Protein AF-A0A0F9JGT8-F1 (afdb_monomer)

InterPro domains:
  IPR011527 ABC transporter type 1, transmembrane domain [PF00664] (38-149)
  IPR011527 ABC transporter type 1, transmembrane domain [PS50929] (34-157)
  IPR036640 ABC transporter type 1, transmembrane domain superfamily [G3DSA:1.20.1560.10] (3-157)
  IPR036640 ABC transporter type 1, transmembrane domain superfamily [SSF90123] (21-154)

Radius of gyrat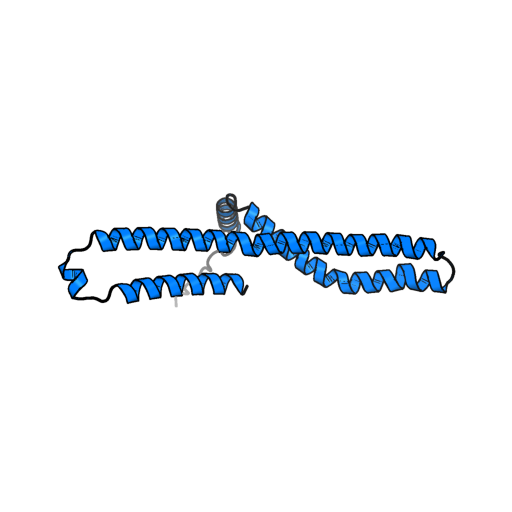ion: 28.7 Å; Cα contacts (8 Å, |Δi|>4): 46; chains: 1; bounding box: 82×40×81 Å

Nearest PDB structures (foldseek):
  7y48-assembly1_B  TM=6.530E-01  e=4.537E-01  Homo sapiens

Organism: NCBI:txid412755

Solvent-accessible surface area (backbone atoms only — not comparable to full-atom values): 9080 Å² total; per-residue (Å²): 143,81,87,79,81,80,76,77,79,87,84,76,80,72,55,65,67,54,51,50,53,52,51,63,70,43,58,90,45,45,70,59,52,47,36,50,51,51,34,52,52,40,51,54,49,56,66,51,41,57,66,51,49,54,48,46,49,45,62,74,41,44,50,38,44,76,71,65,76,49,55,74,69,55,50,54,52,53,50,49,53,54,52,48,51,51,51,51,51,51,51,53,39,51,53,24,48,50,49,65,56,48,56,57,51,52,51,50,53,49,51,52,49,51,52,51,51,54,51,52,57,52,57,72,71,51,59,73,72,57,66,75,76,47,78,64,66,62,58,56,54,46,55,52,49,53,54,51,50,55,50,53,58,62,75,74,111

pLDDT: mean 71.65, std 10.96, range [39.97, 88.62]

Structure (mmCIF, N/CA/C/O backbone):
data_AF-A0A0F9JGT8-F1
#
_entry.id   AF-A0A0F9JGT8-F1
#
loop_
_atom_site.group_PDB
_atom_site.id
_atom_site.type_symbol
_atom_site.label_atom_id
_atom_site.label_alt_id
_atom_site.label_comp_id
_atom_site.label_asym_id
_atom_site.label_entity_id
_atom_site.label_seq_id
_atom_site.pdbx_PDB_ins_code
_atom_site.Cartn_x
_atom_site.Cartn_y
_atom_site.Cartn_z
_atom_site.occupancy
_atom_site.B_iso_or_equiv
_atom_site.auth_seq_id
_atom_site.auth_comp_id
_atom_site.auth_asym_id
_atom_site.auth_atom_id
_atom_site.pdbx_PDB_model_num
ATOM 1 N N . MET A 1 1 ? -57.885 -33.674 -8.542 1.00 48.19 1 MET A N 1
ATOM 2 C CA . MET A 1 1 ? -56.758 -33.111 -9.320 1.00 48.19 1 MET A CA 1
ATOM 3 C C . MET A 1 1 ? -56.913 -31.595 -9.399 1.00 48.19 1 MET A C 1
ATOM 5 O O . MET A 1 1 ? -57.799 -31.122 -10.096 1.00 48.19 1 MET A O 1
ATOM 9 N N . ARG A 1 2 ? -56.113 -30.826 -8.652 1.00 39.97 2 ARG A N 1
ATOM 10 C CA . ARG A 1 2 ? -55.993 -29.364 -8.800 1.00 39.97 2 ARG A CA 1
ATOM 11 C C . ARG A 1 2 ? -54.505 -29.033 -8.746 1.00 39.97 2 ARG A C 1
ATOM 13 O O . ARG A 1 2 ? -53.877 -29.194 -7.708 1.00 39.97 2 ARG A O 1
ATOM 20 N N . ALA A 1 3 ? -53.950 -28.678 -9.900 1.00 46.97 3 ALA A N 1
ATOM 21 C CA . ALA A 1 3 ? -52.552 -28.315 -10.060 1.00 46.97 3 ALA A CA 1
ATOM 22 C C . ALA A 1 3 ? -52.282 -26.984 -9.343 1.00 46.97 3 ALA A C 1
ATOM 24 O O . ALA A 1 3 ? -52.849 -25.951 -9.703 1.00 46.97 3 ALA A O 1
ATOM 25 N N . ALA A 1 4 ? -51.424 -27.017 -8.325 1.00 48.12 4 ALA A N 1
ATOM 26 C CA . ALA A 1 4 ? -50.858 -25.820 -7.731 1.00 48.12 4 ALA A CA 1
ATOM 27 C C . ALA A 1 4 ? -49.872 -25.209 -8.738 1.00 48.12 4 ALA A C 1
ATOM 29 O O . ALA A 1 4 ? -48.800 -25.759 -8.988 1.00 48.12 4 ALA A O 1
ATOM 30 N N . LYS A 1 5 ? -50.249 -24.079 -9.343 1.00 51.00 5 LYS A N 1
ATOM 31 C CA . LYS A 1 5 ? -49.314 -23.206 -10.057 1.00 51.00 5 LYS A CA 1
ATOM 32 C C . LYS A 1 5 ? -48.334 -22.645 -9.030 1.00 51.00 5 LYS A C 1
ATOM 34 O O . LYS A 1 5 ? -48.656 -21.712 -8.303 1.00 51.00 5 LYS A O 1
ATOM 39 N N . HIS A 1 6 ? -47.156 -23.248 -8.958 1.00 47.47 6 HIS A N 1
ATOM 40 C CA . HIS A 1 6 ? -46.024 -22.709 -8.225 1.00 47.47 6 HIS A CA 1
ATOM 41 C C . HIS A 1 6 ? -45.442 -21.559 -9.059 1.00 47.47 6 HIS A C 1
ATOM 43 O O . HIS A 1 6 ? -44.681 -21.774 -9.999 1.00 47.47 6 HIS A O 1
ATOM 49 N N . THR A 1 7 ? -45.893 -20.336 -8.790 1.00 55.16 7 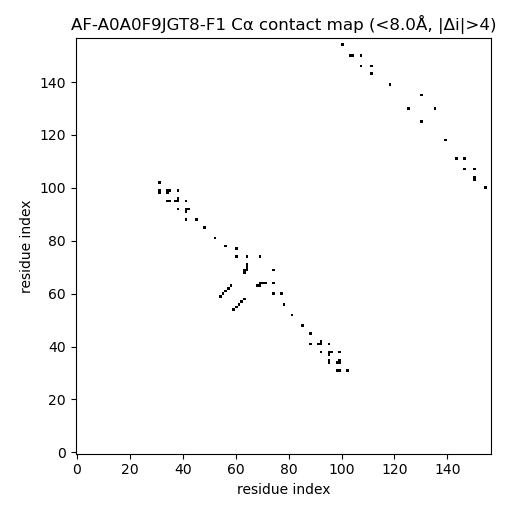THR A N 1
ATOM 50 C CA . THR A 1 7 ? -45.311 -19.116 -9.356 1.00 55.16 7 THR A CA 1
ATOM 51 C C . THR A 1 7 ? -43.948 -18.894 -8.709 1.00 55.16 7 THR A C 1
ATOM 53 O O . THR A 1 7 ? -43.861 -18.651 -7.505 1.00 55.16 7 THR A O 1
ATOM 56 N N . ALA A 1 8 ? -42.890 -19.049 -9.505 1.00 55.81 8 ALA A N 1
ATOM 57 C CA . ALA A 1 8 ? -41.516 -18.764 -9.111 1.00 55.81 8 ALA A CA 1
ATOM 58 C C . ALA A 1 8 ? -41.384 -17.301 -8.638 1.00 55.81 8 ALA A C 1
ATOM 60 O O . ALA A 1 8 ? -42.024 -16.429 -9.224 1.00 55.81 8 ALA A O 1
ATOM 61 N N . PRO A 1 9 ? -40.581 -17.012 -7.599 1.00 50.75 9 PRO A N 1
ATOM 62 C CA . PRO A 1 9 ? -40.388 -15.646 -7.138 1.00 50.75 9 PRO A CA 1
ATOM 63 C C . PRO A 1 9 ? -39.493 -14.887 -8.125 1.00 50.75 9 PRO A C 1
ATOM 65 O O . PRO A 1 9 ? -38.444 -15.389 -8.532 1.00 50.75 9 PRO A O 1
ATOM 68 N N . ASP A 1 10 ? -39.908 -13.675 -8.480 1.00 56.84 10 ASP A N 1
ATOM 69 C CA . ASP A 1 10 ? -39.208 -12.747 -9.369 1.00 56.84 10 ASP A CA 1
ATOM 70 C C . ASP A 1 10 ? -37.796 -12.426 -8.837 1.00 56.84 10 ASP A C 1
ATOM 72 O O . ASP A 1 10 ? -37.625 -11.754 -7.817 1.00 56.84 10 ASP A O 1
ATOM 76 N N . ARG A 1 11 ? -36.756 -12.930 -9.516 1.00 58.09 11 ARG A N 1
ATOM 77 C CA . ARG A 1 11 ? -35.344 -12.846 -9.081 1.00 58.09 11 ARG A CA 1
ATOM 78 C C . ARG A 1 11 ? -34.559 -11.647 -9.625 1.00 58.09 11 ARG A C 1
ATOM 80 O O . ARG A 1 11 ? -33.364 -11.558 -9.366 1.00 58.09 11 ARG A O 1
ATOM 87 N N . GLU A 1 12 ? -35.182 -10.720 -10.348 1.00 57.03 12 GLU A N 1
ATOM 88 C CA . GLU A 1 12 ? -34.420 -9.744 -11.149 1.00 57.03 12 GLU A CA 1
ATOM 89 C C . GLU A 1 12 ? -34.380 -8.308 -10.592 1.00 57.03 12 GLU A C 1
ATOM 91 O O . GLU A 1 12 ? -33.432 -7.572 -10.854 1.00 57.03 12 GLU A O 1
ATOM 96 N N . SER A 1 13 ? -35.332 -7.890 -9.751 1.00 50.34 13 SER A N 1
ATOM 97 C CA . SER A 1 13 ? -35.451 -6.475 -9.337 1.00 50.34 13 SER A CA 1
ATOM 98 C C . SER A 1 13 ? -34.859 -6.138 -7.958 1.00 50.34 13 SER A C 1
ATOM 100 O O . SER A 1 13 ? -34.806 -4.968 -7.570 1.00 50.34 13 SER A O 1
ATOM 102 N N . LEU A 1 14 ? -34.350 -7.133 -7.220 1.00 58.25 14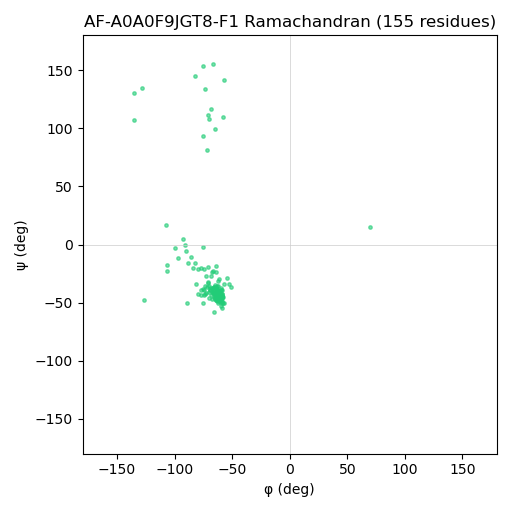 LEU A N 1
ATOM 103 C CA . LEU A 1 14 ? -33.824 -6.964 -5.856 1.00 58.25 14 LEU A CA 1
ATOM 104 C C . LEU A 1 14 ? -32.314 -6.655 -5.783 1.00 58.25 14 LEU A C 1
ATOM 106 O O . LEU A 1 14 ? -31.800 -6.454 -4.689 1.00 58.25 14 LEU A O 1
ATOM 110 N N . SER A 1 15 ? -31.586 -6.564 -6.899 1.00 64.12 15 SER A N 1
ATOM 111 C CA . SER A 1 15 ? -30.114 -6.450 -6.874 1.00 64.12 15 SER A CA 1
ATOM 112 C C . SER A 1 15 ? -29.595 -5.001 -6.796 1.00 64.12 15 SER A C 1
ATOM 114 O O . SER A 1 15 ? -28.819 -4.644 -5.908 1.00 64.12 15 SER A O 1
ATOM 116 N N . LEU A 1 16 ? -30.079 -4.107 -7.666 1.00 65.62 16 LEU A N 1
ATOM 117 C CA . LEU A 1 16 ? -29.446 -2.795 -7.879 1.00 65.62 16 LEU A CA 1
ATOM 118 C C . LEU A 1 16 ? -29.700 -1.777 -6.755 1.00 65.62 16 LEU A C 1
ATOM 120 O O . LEU A 1 16 ? -28.788 -1.048 -6.368 1.00 65.62 16 LEU A O 1
ATOM 124 N N . LYS A 1 17 ? -30.909 -1.738 -6.175 1.00 65.38 17 LYS A N 1
ATOM 125 C CA . LYS A 1 17 ? -31.223 -0.810 -5.066 1.00 65.38 17 LYS A CA 1
ATOM 126 C C . LYS A 1 17 ? -30.520 -1.187 -3.758 1.00 65.38 17 LYS A C 1
ATOM 128 O O . LYS A 1 17 ? -30.160 -0.297 -2.989 1.00 65.38 17 LYS A O 1
ATOM 133 N N . HIS A 1 18 ? -30.298 -2.479 -3.514 1.00 62.72 18 HIS A N 1
ATOM 134 C CA . HIS A 1 18 ? -29.554 -2.946 -2.343 1.00 62.72 18 HIS A CA 1
ATOM 135 C C . HIS A 1 18 ? -28.049 -2.708 -2.503 1.00 62.72 18 HIS A C 1
ATOM 137 O O . HIS A 1 18 ? -27.426 -2.222 -1.562 1.00 62.72 18 HIS A O 1
ATOM 143 N N . LEU A 1 19 ? -27.493 -2.913 -3.705 1.00 67.06 19 LEU A N 1
ATOM 144 C CA . LEU A 1 19 ? -26.113 -2.534 -4.038 1.00 67.06 19 LEU A CA 1
ATOM 145 C C . LEU A 1 19 ? -25.867 -1.028 -3.872 1.00 67.06 19 LEU A C 1
ATOM 147 O O . LEU A 1 19 ? -24.862 -0.626 -3.291 1.00 67.06 19 LEU A O 1
ATOM 151 N N . TRP A 1 20 ? -26.809 -0.188 -4.309 1.00 69.31 20 TRP A N 1
ATOM 152 C CA . TRP A 1 20 ? -26.673 1.268 -4.216 1.00 69.31 20 TRP A CA 1
ATOM 153 C C . TRP A 1 20 ? -26.737 1.780 -2.768 1.00 69.31 20 TRP A C 1
ATOM 155 O O . TRP A 1 20 ? -25.943 2.632 -2.372 1.00 69.31 20 TRP A O 1
ATOM 165 N N . ARG A 1 21 ? -27.615 1.202 -1.932 1.00 62.38 21 ARG A N 1
ATOM 166 C CA . ARG A 1 21 ? -27.652 1.480 -0.481 1.00 62.38 21 ARG A CA 1
ATOM 167 C C . ARG A 1 21 ? -26.390 0.998 0.236 1.00 62.38 21 ARG A C 1
ATOM 169 O O . ARG A 1 21 ? -25.927 1.677 1.146 1.00 62.38 21 ARG A O 1
ATOM 176 N N . PHE A 1 22 ? -25.822 -0.131 -0.183 1.00 60.78 22 PHE A N 1
ATOM 177 C CA . PHE A 1 22 ? -24.577 -0.664 0.372 1.00 60.78 22 PHE A CA 1
ATOM 178 C C . PHE A 1 22 ? -23.361 0.199 -0.008 1.00 60.78 22 PHE A C 1
ATOM 180 O O . PHE A 1 22 ? -22.534 0.522 0.847 1.00 60.78 22 PHE A O 1
ATOM 187 N N . MET A 1 23 ? -23.293 0.673 -1.258 1.00 59.12 23 MET A N 1
ATOM 188 C CA . MET A 1 23 ? -22.302 1.665 -1.693 1.00 59.12 23 MET A CA 1
ATOM 189 C C . MET A 1 23 ? -22.448 2.981 -0.923 1.00 59.12 23 MET A C 1
ATOM 191 O O . MET A 1 23 ? -21.450 3.498 -0.428 1.00 59.12 23 MET A O 1
ATOM 195 N N . ALA A 1 24 ? -23.673 3.484 -0.742 1.00 62.38 24 ALA A N 1
ATOM 196 C CA . ALA A 1 24 ? -23.940 4.709 0.015 1.00 62.38 24 ALA A CA 1
ATOM 197 C C . ALA A 1 24 ? -23.528 4.619 1.495 1.00 62.38 24 ALA A C 1
ATOM 199 O O . ALA A 1 24 ? -23.086 5.609 2.073 1.00 62.38 24 ALA A O 1
ATOM 200 N N . PHE A 1 25 ? -23.604 3.429 2.096 1.00 55.47 25 PHE A N 1
ATOM 201 C CA . PHE A 1 25 ? -23.142 3.181 3.467 1.00 55.47 25 PHE A CA 1
ATOM 202 C C . PHE A 1 25 ? -21.612 3.050 3.573 1.00 55.47 25 PHE A C 1
ATOM 204 O O . PHE A 1 25 ? -21.035 3.239 4.640 1.00 55.47 25 PHE A O 1
ATOM 211 N N . SER A 1 26 ? -20.949 2.761 2.451 1.00 53.31 26 SER A N 1
ATOM 212 C CA . SER A 1 26 ? -19.494 2.608 2.345 1.00 53.31 26 SER A CA 1
ATOM 213 C C . SER A 1 26 ? -18.770 3.933 2.056 1.00 53.31 26 SER A C 1
ATOM 215 O O . SER A 1 26 ? -17.559 4.032 2.265 1.00 53.31 26 SER A O 1
ATOM 217 N N . LEU A 1 27 ? -19.505 4.970 1.622 1.00 54.66 27 LEU A N 1
ATOM 218 C CA . LEU A 1 27 ? -18.991 6.319 1.335 1.00 54.66 27 LEU A CA 1
ATOM 219 C C . LEU A 1 27 ? -18.150 6.952 2.468 1.00 54.66 27 LEU A C 1
ATOM 221 O O . LEU A 1 27 ? -17.155 7.601 2.146 1.00 54.66 27 LEU A O 1
ATOM 225 N N . PRO A 1 28 ? -18.445 6.764 3.772 1.00 60.94 28 PRO A N 1
ATOM 226 C CA . PRO A 1 28 ? -17.610 7.307 4.849 1.00 60.94 28 PRO A CA 1
ATOM 227 C C . PRO A 1 28 ? -16.209 6.672 4.924 1.00 60.94 28 PRO A C 1
ATOM 229 O O . PRO A 1 28 ? -15.275 7.295 5.426 1.00 60.94 28 PRO A O 1
ATOM 232 N N . TYR A 1 29 ? -16.038 5.458 4.387 1.00 56.81 29 TYR A N 1
ATOM 233 C CA . TYR A 1 29 ? -14.793 4.680 4.420 1.00 56.81 29 TYR A CA 1
ATOM 234 C C . TYR A 1 29 ? -14.089 4.616 3.058 1.00 56.81 29 TYR A C 1
ATOM 236 O O . TYR A 1 29 ? -13.189 3.795 2.864 1.00 56.81 29 TYR A O 1
ATOM 244 N N . TRP A 1 30 ? -14.445 5.504 2.120 1.00 62.22 30 TRP A N 1
ATOM 245 C CA . TRP A 1 30 ? -13.913 5.515 0.752 1.00 62.22 30 TRP A CA 1
ATOM 246 C C . TRP A 1 30 ? -12.381 5.558 0.690 1.00 62.22 30 TRP A C 1
ATOM 248 O O . TRP A 1 30 ? -11.804 5.009 -0.234 1.00 62.22 30 TRP A O 1
ATOM 258 N N . ARG A 1 31 ? -11.704 6.145 1.688 1.00 59.88 31 ARG A N 1
ATOM 259 C CA . ARG A 1 31 ? -10.232 6.162 1.788 1.00 59.88 31 ARG A CA 1
ATOM 260 C C . ARG A 1 31 ? -9.637 4.787 2.088 1.00 59.88 31 ARG A C 1
ATOM 262 O O . ARG A 1 31 ? -8.587 4.447 1.555 1.00 59.88 31 ARG A O 1
ATOM 269 N N . SER A 1 32 ? -10.307 3.999 2.926 1.00 59.84 32 SER A N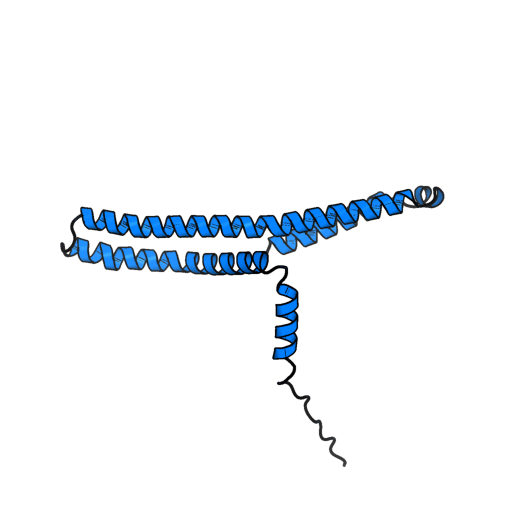 1
ATOM 270 C CA . SER A 1 32 ? -9.880 2.639 3.265 1.00 59.84 32 SER A CA 1
ATOM 271 C C . SER A 1 32 ? -10.225 1.665 2.133 1.00 59.84 32 SER A C 1
ATOM 273 O O . SER A 1 32 ? -9.387 0.854 1.752 1.00 59.84 32 SER A O 1
ATOM 275 N N . LEU A 1 33 ? -11.393 1.837 1.502 1.00 65.81 33 LEU A N 1
ATOM 276 C CA . LEU A 1 33 ? -11.778 1.131 0.274 1.00 65.81 33 LEU A CA 1
ATOM 277 C C . LEU A 1 33 ? -10.866 1.468 -0.911 1.00 65.81 33 LEU A C 1
ATOM 279 O O . LEU A 1 33 ? -10.454 0.565 -1.630 1.00 65.81 33 LEU A O 1
ATOM 283 N N . ALA A 1 34 ? -10.500 2.739 -1.090 1.00 68.75 34 ALA A N 1
ATOM 284 C CA . ALA A 1 34 ? -9.542 3.162 -2.106 1.00 68.75 34 ALA A CA 1
ATOM 285 C C . ALA A 1 34 ? -8.149 2.598 -1.812 1.00 68.75 34 ALA A C 1
ATOM 287 O O . ALA A 1 34 ? -7.510 2.091 -2.723 1.00 68.75 34 ALA A O 1
ATOM 288 N N . GLY A 1 35 ? -7.699 2.603 -0.552 1.00 70.69 35 GLY A N 1
ATOM 289 C CA . GLY A 1 35 ? -6.449 1.946 -0.155 1.00 70.69 35 GLY A CA 1
ATOM 290 C C . GLY A 1 35 ? -6.454 0.445 -0.465 1.00 70.69 35 GLY A C 1
ATOM 291 O O . GLY A 1 35 ? -5.501 -0.066 -1.051 1.00 70.69 35 GLY A O 1
ATOM 292 N N . GLY A 1 36 ? -7.560 -0.240 -0.157 1.00 67.88 36 GLY A N 1
ATOM 293 C CA . GLY A 1 36 ? -7.790 -1.642 -0.507 1.00 67.88 36 GLY A CA 1
ATOM 294 C C . GLY A 1 36 ? -7.745 -1.885 -2.017 1.00 67.88 36 GLY A C 1
ATOM 295 O O . GLY A 1 36 ? -6.956 -2.707 -2.479 1.00 67.88 36 GLY A O 1
ATOM 296 N N . ALA A 1 37 ? -8.515 -1.124 -2.795 1.00 73.69 37 ALA A N 1
ATOM 297 C CA . ALA A 1 37 ? -8.549 -1.225 -4.253 1.00 73.69 37 ALA A CA 1
ATOM 298 C C . ALA A 1 37 ? -7.175 -0.944 -4.885 1.00 73.69 37 ALA A C 1
ATOM 300 O O . ALA A 1 37 ? -6.717 -1.722 -5.719 1.00 73.69 37 ALA A O 1
ATOM 301 N N . VAL A 1 38 ? -6.480 0.110 -4.445 1.00 74.69 38 VAL A N 1
ATOM 302 C CA . VAL A 1 38 ? -5.131 0.458 -4.917 1.00 74.69 38 VAL A CA 1
ATOM 303 C C . VAL A 1 38 ? -4.137 -0.650 -4.578 1.00 74.69 38 VAL A C 1
ATOM 305 O O . VAL A 1 38 ? -3.361 -1.040 -5.444 1.00 74.69 38 VAL A O 1
ATOM 308 N N . SER A 1 39 ? -4.185 -1.215 -3.366 1.00 71.75 39 SER A N 1
ATOM 309 C CA . SER A 1 39 ? -3.324 -2.352 -3.009 1.00 71.75 39 SER A CA 1
ATOM 310 C C . SER A 1 39 ? -3.616 -3.599 -3.851 1.00 71.75 39 SER A C 1
ATOM 312 O O . SER A 1 39 ? -2.685 -4.283 -4.273 1.00 71.75 39 SER A O 1
ATOM 314 N N . GLY A 1 40 ? -4.889 -3.873 -4.157 1.00 76.12 40 GLY A N 1
ATOM 315 C CA . GLY A 1 40 ? -5.294 -4.990 -5.010 1.00 76.12 40 GLY A CA 1
ATOM 316 C C . GLY A 1 40 ? -4.797 -4.829 -6.446 1.00 76.12 40 GLY A C 1
ATOM 317 O O . GLY A 1 40 ? -4.192 -5.747 -6.999 1.00 76.12 40 GLY A O 1
ATOM 318 N N . VAL A 1 41 ? -4.972 -3.638 -7.020 1.00 82.50 41 VAL A N 1
ATOM 319 C CA . VAL A 1 41 ? -4.452 -3.298 -8.352 1.00 82.50 41 VAL A CA 1
ATOM 320 C C . VAL A 1 41 ? -2.926 -3.371 -8.374 1.00 82.50 41 VAL A C 1
ATOM 322 O O . VAL A 1 41 ? -2.368 -3.989 -9.276 1.00 82.50 41 VAL A O 1
ATOM 325 N N . ALA A 1 42 ? -2.248 -2.820 -7.363 1.00 81.75 42 ALA A N 1
ATOM 326 C CA . ALA A 1 42 ? -0.794 -2.893 -7.247 1.00 81.75 42 ALA A CA 1
ATOM 327 C C . ALA A 1 42 ? -0.302 -4.345 -7.182 1.00 81.75 42 ALA A C 1
ATOM 329 O O . ALA A 1 42 ? 0.687 -4.676 -7.826 1.00 81.75 42 ALA A O 1
ATOM 330 N N . ARG A 1 43 ? -1.011 -5.233 -6.472 1.00 79.88 43 ARG A N 1
ATOM 331 C CA . ARG A 1 43 ? -0.666 -6.660 -6.375 1.00 79.88 43 ARG A CA 1
ATOM 332 C C . ARG A 1 43 ? -0.769 -7.376 -7.722 1.00 79.88 43 ARG A C 1
ATOM 334 O O . ARG A 1 43 ? 0.129 -8.138 -8.075 1.00 79.88 43 ARG A O 1
ATOM 341 N N . ILE A 1 44 ? -1.835 -7.116 -8.479 1.00 85.25 44 ILE A N 1
ATOM 342 C CA . ILE A 1 44 ? -2.011 -7.670 -9.832 1.00 85.25 44 ILE A CA 1
ATOM 343 C C . ILE A 1 44 ? -0.934 -7.115 -10.769 1.00 85.25 44 ILE A C 1
ATOM 345 O O . ILE A 1 44 ? -0.297 -7.880 -11.492 1.00 85.25 44 ILE A O 1
ATOM 349 N N . ALA A 1 45 ? -0.688 -5.804 -10.712 1.00 84.06 45 ALA A N 1
ATOM 350 C CA . ALA A 1 45 ? 0.354 -5.150 -11.492 1.00 84.06 45 ALA A CA 1
ATOM 351 C C . ALA A 1 45 ? 1.738 -5.740 -11.189 1.00 84.06 45 ALA A C 1
ATOM 353 O O . ALA A 1 45 ? 2.477 -6.029 -12.121 1.00 84.06 45 ALA A O 1
ATOM 354 N N . MET A 1 46 ? 2.059 -6.008 -9.918 1.00 81.88 46 MET A N 1
ATOM 355 C CA . MET A 1 46 ? 3.303 -6.672 -9.508 1.00 81.88 46 MET A CA 1
ATOM 356 C C . MET A 1 46 ? 3.443 -8.067 -10.134 1.00 81.88 46 MET A C 1
ATOM 358 O O . MET A 1 46 ? 4.511 -8.421 -10.627 1.00 81.88 46 MET A O 1
ATOM 362 N N . GLY A 1 47 ? 2.360 -8.853 -10.134 1.00 82.88 47 GLY A N 1
ATOM 363 C CA . GLY A 1 47 ? 2.348 -10.197 -10.715 1.00 82.88 47 GLY A CA 1
ATOM 364 C C . GLY A 1 47 ? 2.545 -10.196 -12.233 1.00 82.88 47 GLY A C 1
ATOM 365 O O . GLY A 1 47 ? 3.245 -11.057 -12.762 1.00 82.88 47 GLY A O 1
ATOM 366 N N . LEU A 1 48 ? 1.980 -9.205 -12.929 1.00 85.94 48 LEU A N 1
ATOM 367 C CA . LEU A 1 48 ? 2.169 -9.015 -14.372 1.00 85.94 48 LEU A CA 1
ATOM 368 C C . LEU A 1 48 ? 3.493 -8.331 -14.727 1.00 85.94 48 LEU A C 1
ATOM 370 O O . LEU A 1 48 ? 3.965 -8.474 -15.855 1.00 85.94 48 LEU A O 1
ATOM 374 N N . PHE A 1 49 ? 4.100 -7.611 -13.784 1.00 84.44 49 PHE A N 1
ATOM 375 C CA . PHE A 1 49 ? 5.326 -6.868 -14.035 1.00 84.44 49 PHE A CA 1
ATOM 376 C C . PHE A 1 49 ? 6.467 -7.800 -14.437 1.00 84.44 49 PHE A C 1
ATOM 378 O O . PHE A 1 49 ? 7.158 -7.518 -15.405 1.00 84.44 49 PHE A O 1
ATOM 385 N N . MET A 1 50 ? 6.643 -8.929 -13.743 1.00 81.44 50 MET A N 1
ATOM 386 C CA . MET A 1 50 ? 7.736 -9.870 -14.019 1.00 81.44 50 MET A CA 1
ATOM 387 C C . MET A 1 50 ? 7.720 -10.422 -15.461 1.00 81.44 50 MET A C 1
ATOM 389 O O . MET A 1 50 ? 8.723 -10.266 -16.160 1.00 81.44 50 MET A O 1
ATOM 393 N N . PRO A 1 51 ? 6.620 -11.019 -15.969 1.00 88.44 51 PRO A N 1
ATOM 394 C CA . PRO A 1 51 ? 6.577 -11.493 -17.353 1.00 88.44 51 PRO A CA 1
ATOM 395 C C . PRO A 1 51 ? 6.667 -10.353 -18.379 1.00 88.44 51 PRO A C 1
ATOM 397 O O . PRO A 1 51 ? 7.299 -10.525 -19.421 1.00 88.44 51 PRO A O 1
ATOM 400 N N . TRP A 1 52 ? 6.091 -9.180 -18.090 1.00 88.62 52 TRP A N 1
ATOM 401 C CA . TRP A 1 52 ? 6.214 -8.013 -18.969 1.00 88.62 52 TRP A CA 1
ATOM 402 C C . TRP A 1 52 ? 7.655 -7.483 -19.032 1.00 88.62 52 TRP A C 1
ATOM 404 O O . TRP A 1 52 ? 8.147 -7.186 -20.118 1.00 88.62 52 TRP A O 1
ATOM 414 N N . TYR A 1 53 ? 8.352 -7.432 -17.896 1.00 83.81 53 TYR A N 1
ATOM 415 C CA . TYR A 1 53 ? 9.742 -6.992 -17.785 1.00 83.81 53 TYR A CA 1
ATOM 416 C C . TYR A 1 53 ? 10.671 -7.885 -18.604 1.00 83.81 53 TYR A C 1
ATOM 418 O O . TYR A 1 53 ? 11.460 -7.389 -19.404 1.00 83.81 53 TYR A O 1
ATOM 426 N N . VAL A 1 54 ? 10.534 -9.206 -18.459 1.00 84.81 54 VAL A N 1
ATOM 427 C CA . VAL A 1 54 ? 11.327 -10.173 -19.230 1.00 84.81 54 VAL A CA 1
ATOM 428 C C . VAL A 1 54 ? 11.068 -10.014 -20.728 1.00 84.81 54 VAL A C 1
ATOM 430 O O . VAL A 1 54 ? 12.023 -9.966 -21.503 1.00 84.81 54 VAL A O 1
ATOM 433 N N . LYS A 1 55 ? 9.800 -9.865 -21.140 1.00 87.75 55 LYS A N 1
ATOM 434 C CA . LYS A 1 55 ? 9.452 -9.603 -22.542 1.00 87.75 55 LYS A CA 1
ATOM 435 C C . LYS A 1 55 ? 10.131 -8.332 -23.055 1.00 87.75 55 LYS A C 1
ATOM 437 O O . LYS A 1 55 ? 10.777 -8.383 -24.093 1.00 87.75 55 LYS A O 1
ATOM 442 N N . TYR A 1 56 ? 10.013 -7.222 -22.329 1.00 86.19 56 TYR A N 1
ATOM 443 C CA . TYR A 1 56 ? 10.580 -5.935 -22.734 1.00 86.19 56 TYR A CA 1
ATOM 444 C C . TYR A 1 56 ? 12.109 -5.996 -22.853 1.00 86.19 56 TYR A C 1
ATOM 446 O O . TYR A 1 56 ? 12.681 -5.560 -23.847 1.00 86.19 56 TYR A O 1
ATOM 454 N N . VAL A 1 57 ? 12.790 -6.596 -21.871 1.00 83.06 57 VAL A N 1
ATOM 455 C CA . VAL A 1 57 ? 14.254 -6.734 -21.902 1.00 83.06 57 VAL A CA 1
ATOM 456 C C . VAL A 1 57 ? 14.711 -7.601 -23.076 1.00 83.06 57 VAL A C 1
ATOM 458 O O . VAL A 1 57 ? 15.718 -7.284 -23.702 1.00 83.06 57 VAL A O 1
ATOM 461 N N . ILE A 1 58 ? 13.992 -8.671 -23.415 1.00 83.31 58 ILE A N 1
ATOM 462 C CA . ILE A 1 58 ? 14.370 -9.541 -24.537 1.00 83.31 58 ILE A CA 1
ATOM 463 C C . ILE A 1 58 ? 14.048 -8.882 -25.884 1.00 83.31 58 ILE A C 1
ATOM 465 O O . ILE A 1 58 ? 14.914 -8.833 -26.758 1.00 83.31 58 ILE A O 1
ATOM 469 N N . ASP A 1 59 ? 12.825 -8.381 -26.057 1.00 85.12 59 ASP A N 1
ATOM 470 C CA . ASP A 1 59 ? 12.324 -7.916 -27.353 1.00 85.12 59 ASP A CA 1
ATOM 471 C C . ASP A 1 59 ? 12.819 -6.513 -27.716 1.00 85.12 59 ASP A C 1
ATOM 473 O O . ASP A 1 59 ? 13.229 -6.297 -28.854 1.00 85.12 59 ASP A O 1
ATOM 477 N N . ASP A 1 60 ? 12.820 -5.580 -26.762 1.00 79.88 60 ASP A N 1
ATOM 478 C CA . ASP A 1 60 ? 13.103 -4.163 -27.025 1.00 79.88 60 ASP A CA 1
ATOM 479 C C . ASP A 1 60 ? 14.559 -3.772 -26.740 1.00 79.88 60 ASP A C 1
ATOM 481 O O . ASP A 1 60 ? 14.992 -2.676 -27.110 1.00 79.88 60 ASP A O 1
ATOM 485 N N . ILE A 1 61 ? 15.321 -4.648 -26.075 1.00 79.38 61 ILE A N 1
ATOM 486 C CA . ILE A 1 61 ? 16.714 -4.387 -25.694 1.00 79.38 61 ILE A CA 1
ATOM 487 C C . ILE A 1 61 ? 17.644 -5.497 -26.181 1.00 79.38 61 ILE A C 1
ATOM 489 O O . ILE A 1 61 ? 18.659 -5.203 -26.800 1.00 79.38 61 ILE A O 1
ATOM 493 N N . GLY A 1 62 ? 17.298 -6.765 -25.954 1.00 78.50 62 GLY A N 1
ATOM 494 C CA . GLY A 1 62 ? 18.116 -7.912 -26.347 1.00 78.50 62 GLY A CA 1
ATOM 495 C C . GLY A 1 62 ? 18.245 -8.060 -27.862 1.00 78.50 62 GLY A C 1
ATOM 496 O O . GLY A 1 62 ? 19.357 -8.022 -28.385 1.00 78.50 62 GLY A O 1
ATOM 497 N N . LYS A 1 63 ? 17.119 -8.187 -28.577 1.00 80.94 63 LYS A N 1
ATOM 498 C CA . LYS A 1 63 ? 17.116 -8.341 -30.046 1.00 80.94 63 LYS A CA 1
ATOM 499 C C . LYS A 1 63 ? 17.795 -7.170 -30.770 1.00 80.94 63 LYS A C 1
ATOM 501 O O . LYS A 1 63 ? 18.712 -7.428 -31.545 1.00 80.94 63 LYS A O 1
ATOM 506 N N . PRO A 1 64 ? 17.461 -5.895 -30.490 1.00 79.50 64 PRO A N 1
ATOM 507 C CA . PRO A 1 64 ? 18.018 -4.795 -31.267 1.00 79.50 64 PRO A CA 1
ATOM 508 C C . PRO A 1 64 ? 19.493 -4.519 -30.916 1.00 79.50 64 PRO A C 1
ATOM 510 O O . PRO A 1 64 ? 20.214 -3.946 -31.731 1.00 79.50 64 PRO A O 1
ATOM 513 N N . PHE A 1 65 ? 19.969 -4.948 -29.736 1.00 76.81 65 PHE A N 1
ATOM 514 C CA . PHE A 1 65 ? 21.387 -4.887 -29.359 1.00 76.81 65 PHE A CA 1
ATOM 515 C C . PHE A 1 65 ? 22.222 -5.936 -30.101 1.00 76.81 65 PHE A C 1
ATOM 517 O O . PHE A 1 65 ? 23.302 -5.614 -30.591 1.00 76.81 65 PHE A O 1
ATOM 524 N N . VAL A 1 66 ? 21.712 -7.166 -30.234 1.00 78.12 66 VAL A N 1
ATOM 525 C CA . VAL A 1 66 ? 22.372 -8.226 -31.019 1.00 78.12 66 VAL A CA 1
ATOM 526 C C . VAL A 1 66 ? 22.390 -7.878 -32.511 1.00 78.12 66 VAL A C 1
ATOM 528 O O . VAL A 1 66 ? 23.403 -8.101 -33.170 1.00 78.12 66 VAL A O 1
ATOM 531 N N . ASP A 1 67 ? 21.323 -7.254 -33.016 1.00 81.75 67 ASP A N 1
ATOM 532 C CA . ASP A 1 67 ? 21.234 -6.776 -34.404 1.00 81.75 67 ASP A CA 1
ATOM 533 C C . ASP A 1 67 ? 22.048 -5.489 -34.664 1.00 81.75 67 ASP A C 1
ATOM 535 O O . ASP A 1 67 ? 22.075 -4.986 -35.788 1.00 81.75 67 ASP A O 1
ATOM 539 N N . GLY A 1 68 ? 22.702 -4.925 -33.639 1.00 80.06 68 GLY A N 1
ATOM 540 C CA . GLY A 1 68 ? 23.539 -3.725 -33.753 1.00 80.06 68 GLY A CA 1
ATOM 541 C C . GLY A 1 68 ? 22.774 -2.425 -34.032 1.00 80.06 68 GLY A C 1
ATOM 542 O O . GLY A 1 68 ? 23.385 -1.427 -34.407 1.00 80.06 68 GLY A O 1
ATOM 543 N N . GLN A 1 69 ? 21.450 -2.415 -33.854 1.00 76.56 69 GLN A N 1
ATOM 544 C CA . GLN A 1 69 ? 20.594 -1.259 -34.150 1.00 76.56 69 GLN A CA 1
ATOM 545 C C . GLN A 1 69 ? 20.569 -0.210 -33.030 1.00 76.56 69 GLN A C 1
ATOM 547 O O . GLN A 1 69 ? 20.135 0.918 -33.257 1.00 76.56 69 GLN A O 1
ATOM 552 N N . ILE A 1 70 ? 21.021 -0.562 -31.824 1.00 78.62 70 ILE A N 1
ATOM 553 C CA . ILE A 1 70 ? 21.058 0.331 -30.660 1.00 78.62 70 ILE A CA 1
ATOM 554 C C . ILE A 1 70 ? 22.439 0.354 -30.017 1.00 78.62 70 ILE A C 1
ATOM 556 O O . ILE A 1 70 ? 23.062 -0.675 -29.762 1.00 78.62 70 ILE A O 1
ATOM 560 N N . THR A 1 71 ? 22.888 1.565 -29.700 1.00 81.19 71 THR A N 1
ATOM 561 C CA . THR A 1 71 ? 24.139 1.825 -28.987 1.00 81.19 71 THR A CA 1
ATOM 562 C C . THR A 1 71 ? 23.992 1.492 -27.502 1.00 81.19 71 THR A C 1
ATOM 564 O O . THR A 1 71 ? 22.914 1.621 -26.917 1.00 81.19 71 THR A O 1
ATOM 567 N N . THR A 1 72 ? 25.098 1.146 -26.844 1.00 77.75 72 THR A N 1
ATOM 568 C CA . THR A 1 72 ? 25.151 0.843 -25.404 1.00 77.75 72 THR A CA 1
ATOM 569 C C . THR A 1 72 ? 24.535 1.949 -24.534 1.00 77.75 72 THR A C 1
ATOM 571 O O . THR A 1 72 ? 23.910 1.656 -23.520 1.00 77.75 72 THR A O 1
ATOM 574 N N . SER A 1 73 ? 24.656 3.221 -24.930 1.00 79.19 73 SER A N 1
ATOM 575 C CA . SER A 1 73 ? 24.037 4.359 -24.231 1.00 79.19 73 SER A CA 1
ATOM 576 C C . SER A 1 73 ? 22.504 4.312 -24.236 1.00 79.19 73 SER A C 1
ATOM 578 O O . SER A 1 73 ? 21.869 4.646 -23.235 1.00 79.19 73 SER A O 1
ATOM 580 N N . GLU A 1 74 ? 21.902 3.866 -25.335 1.00 80.06 74 GLU A N 1
ATOM 581 C CA . GLU A 1 74 ? 20.451 3.764 -25.484 1.00 80.06 74 GLU A CA 1
ATOM 582 C C . GLU A 1 74 ? 19.886 2.596 -24.669 1.00 80.06 74 GLU A C 1
ATOM 584 O O . GLU A 1 74 ? 18.833 2.721 -24.041 1.00 80.06 74 GLU A O 1
ATOM 589 N N . VAL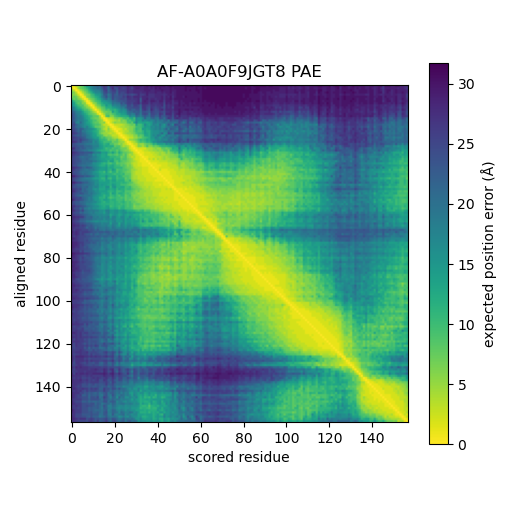 A 1 75 ? 20.644 1.498 -24.582 1.00 80.31 75 VAL A N 1
ATOM 590 C CA . VAL A 1 75 ? 20.349 0.371 -23.686 1.00 80.31 75 VAL A CA 1
ATOM 591 C C . VAL A 1 75 ? 20.261 0.845 -22.235 1.00 80.31 75 VAL A C 1
ATOM 593 O O . VAL A 1 75 ? 19.258 0.584 -21.572 1.00 80.31 75 VAL A O 1
ATOM 596 N N . TRP A 1 76 ? 21.262 1.593 -21.754 1.00 78.81 76 TRP A N 1
ATOM 597 C CA . TRP A 1 76 ? 21.275 2.124 -20.386 1.00 78.81 76 TRP A CA 1
ATOM 598 C C . TRP A 1 76 ? 20.113 3.081 -20.108 1.00 78.81 76 TRP A C 1
ATOM 600 O O . TRP A 1 76 ? 19.506 3.007 -19.038 1.00 78.81 76 TRP A O 1
ATOM 610 N N . SER A 1 77 ? 19.765 3.942 -21.068 1.00 84.25 77 SER A N 1
ATOM 611 C CA . SER A 1 77 ? 18.615 4.846 -20.942 1.00 84.25 77 SER A CA 1
ATOM 612 C C . SER A 1 77 ? 17.300 4.071 -20.798 1.00 84.25 77 SER A C 1
ATOM 614 O O . SER A 1 77 ? 16.549 4.294 -19.843 1.00 84.25 77 SER A O 1
ATOM 616 N N . ARG A 1 78 ? 17.048 3.096 -21.682 1.00 80.44 78 ARG A N 1
ATOM 617 C CA . ARG A 1 78 ? 15.828 2.270 -21.654 1.00 80.44 78 ARG A CA 1
ATOM 618 C C . ARG A 1 78 ? 15.752 1.400 -20.401 1.00 80.44 78 ARG A C 1
ATOM 620 O O . ARG A 1 78 ? 14.702 1.339 -19.764 1.00 80.44 78 ARG A O 1
ATOM 627 N N . TRP A 1 79 ? 16.870 0.802 -19.986 1.00 81.62 79 TRP A N 1
ATOM 628 C CA . TRP A 1 79 ? 16.966 0.080 -18.711 1.00 81.62 79 TRP A CA 1
ATOM 629 C C . TRP A 1 79 ? 16.654 0.980 -17.516 1.00 81.62 79 TRP A C 1
ATOM 631 O O . TRP A 1 79 ? 15.927 0.565 -16.612 1.00 81.62 79 TRP A O 1
ATOM 641 N N . GLY A 1 80 ? 17.166 2.213 -17.517 1.00 84.56 80 GLY A N 1
ATOM 642 C CA . GLY A 1 80 ? 16.912 3.198 -16.468 1.00 84.56 80 GLY A CA 1
ATOM 643 C C . GLY A 1 80 ? 15.430 3.539 -16.331 1.00 84.56 80 GLY A C 1
ATOM 644 O O . GLY A 1 80 ? 14.909 3.554 -15.216 1.00 84.56 80 GLY A O 1
ATOM 645 N N . VAL A 1 81 ? 14.724 3.725 -17.450 1.00 83.75 81 VAL A N 1
ATOM 646 C CA . VAL A 1 81 ? 13.277 4.004 -17.449 1.00 83.75 81 VAL A CA 1
ATOM 647 C C . VAL A 1 81 ? 12.483 2.829 -16.880 1.00 83.75 81 VAL A C 1
ATOM 649 O O . VAL A 1 81 ? 11.649 3.029 -15.997 1.00 83.75 81 VAL A O 1
ATOM 652 N N . VAL A 1 82 ? 12.757 1.602 -17.328 1.00 82.75 82 VAL A N 1
ATOM 653 C CA . VAL A 1 82 ? 12.033 0.407 -16.857 1.00 82.75 82 VAL A CA 1
ATOM 654 C C . VAL A 1 82 ? 12.312 0.128 -15.383 1.00 82.75 82 VAL A C 1
ATOM 656 O O . VAL A 1 82 ? 11.396 -0.183 -14.621 1.00 82.75 82 VAL A O 1
ATOM 659 N N . THR A 1 83 ? 13.568 0.271 -14.960 1.00 82.62 83 THR A N 1
ATOM 660 C CA . THR A 1 83 ? 13.966 0.084 -13.559 1.00 82.62 83 THR A CA 1
ATOM 661 C C . THR A 1 83 ? 13.370 1.178 -12.673 1.00 82.62 83 THR A C 1
ATOM 663 O O . THR A 1 83 ? 12.914 0.898 -11.566 1.00 82.62 83 THR A O 1
ATOM 666 N N . GLY A 1 84 ? 13.291 2.414 -13.172 1.00 86.00 84 GLY A N 1
ATOM 667 C CA . GLY A 1 84 ? 12.593 3.510 -12.502 1.00 86.00 84 GLY A CA 1
ATOM 668 C C . GLY A 1 84 ? 11.092 3.248 -12.357 1.00 86.00 84 GLY A C 1
ATOM 669 O O . GLY A 1 84 ? 10.528 3.479 -11.288 1.00 86.00 84 GLY A O 1
ATOM 670 N N . LEU A 1 85 ? 10.456 2.691 -13.391 1.00 83.81 85 LEU A N 1
ATOM 671 C CA . LEU A 1 85 ? 9.057 2.253 -13.365 1.00 83.81 85 LEU A CA 1
ATOM 672 C C . LEU A 1 85 ? 8.818 1.160 -12.316 1.00 83.81 85 LEU A C 1
ATOM 674 O O . LEU A 1 85 ? 7.866 1.259 -11.539 1.00 83.81 85 LEU A O 1
ATOM 678 N N . LEU A 1 86 ? 9.707 0.163 -12.241 1.00 82.75 86 LEU A N 1
ATOM 679 C CA . LEU A 1 86 ? 9.678 -0.861 -11.194 1.00 82.75 86 LEU A CA 1
ATOM 680 C C . LEU A 1 86 ? 9.812 -0.230 -9.801 1.00 82.75 86 LEU A C 1
ATOM 682 O O . LEU A 1 86 ? 9.034 -0.545 -8.902 1.00 82.75 86 LEU A O 1
ATOM 686 N N . GLY A 1 87 ? 10.771 0.684 -9.630 1.00 85.00 87 GLY A N 1
ATOM 687 C CA . GLY A 1 87 ? 10.986 1.401 -8.374 1.00 85.00 87 GLY A CA 1
ATOM 688 C C . GLY A 1 87 ? 9.746 2.181 -7.936 1.00 85.00 87 GLY A C 1
ATOM 689 O O . GLY A 1 87 ? 9.316 2.070 -6.788 1.00 85.00 87 GLY A O 1
ATOM 690 N N . GLY A 1 88 ? 9.109 2.900 -8.863 1.00 85.06 88 GLY A N 1
ATOM 691 C CA . GLY A 1 88 ? 7.848 3.599 -8.615 1.00 85.06 88 GLY A CA 1
ATOM 692 C C . GLY A 1 88 ? 6.722 2.649 -8.200 1.00 85.06 88 GLY A C 1
ATOM 693 O O . GLY A 1 88 ? 6.031 2.905 -7.211 1.00 85.06 88 GLY A O 1
ATOM 694 N N . LEU A 1 89 ? 6.577 1.515 -8.894 1.00 81.88 89 LEU A N 1
ATOM 695 C CA . LEU A 1 89 ? 5.581 0.497 -8.554 1.00 81.88 89 LEU A CA 1
ATOM 696 C C . LEU A 1 89 ? 5.826 -0.099 -7.157 1.00 81.88 89 LEU A C 1
ATOM 698 O O . LEU A 1 89 ? 4.875 -0.270 -6.393 1.00 81.88 89 LEU A O 1
ATOM 702 N N . MET A 1 90 ? 7.087 -0.343 -6.783 1.00 81.94 90 MET A N 1
ATOM 703 C CA . MET A 1 90 ? 7.447 -0.812 -5.439 1.00 81.94 90 MET A CA 1
ATOM 704 C C . MET A 1 90 ? 7.102 0.207 -4.352 1.00 81.94 90 MET A C 1
ATOM 706 O O . MET A 1 90 ? 6.592 -0.185 -3.302 1.00 81.94 90 MET A O 1
ATOM 710 N N . VAL A 1 91 ? 7.330 1.502 -4.591 1.00 85.88 91 VAL A N 1
ATOM 711 C CA . VAL A 1 91 ? 6.948 2.559 -3.641 1.00 85.88 91 VAL A CA 1
ATOM 712 C C . VAL A 1 91 ? 5.433 2.587 -3.456 1.00 85.88 91 VAL A C 1
ATOM 714 O O . VAL A 1 91 ? 4.957 2.560 -2.320 1.00 85.88 91 VAL A O 1
ATOM 717 N N . VAL A 1 92 ? 4.665 2.575 -4.550 1.00 81.44 92 VAL A N 1
ATOM 718 C CA . VAL A 1 92 ? 3.193 2.546 -4.494 1.00 81.44 92 VAL A CA 1
ATOM 719 C C . VAL A 1 92 ? 2.704 1.309 -3.746 1.00 81.44 92 VAL A C 1
ATOM 721 O O . VAL A 1 92 ? 1.855 1.421 -2.860 1.00 81.44 92 VAL A O 1
ATOM 724 N N . HIS A 1 93 ? 3.271 0.141 -4.044 1.00 78.69 93 HIS A N 1
ATOM 725 C CA . HIS A 1 93 ? 2.955 -1.095 -3.341 1.00 78.69 93 HIS A CA 1
ATOM 726 C C . HIS A 1 93 ? 3.275 -0.993 -1.844 1.00 78.69 93 HIS A C 1
ATOM 728 O O . HIS A 1 93 ? 2.444 -1.364 -1.015 1.00 78.69 93 HIS A O 1
ATOM 734 N N . GLY A 1 94 ? 4.445 -0.465 -1.478 1.00 78.75 94 GLY A N 1
ATOM 735 C CA . GLY A 1 94 ? 4.852 -0.269 -0.086 1.00 78.75 94 GLY A CA 1
ATOM 736 C C . GLY A 1 94 ? 3.896 0.651 0.674 1.00 78.75 94 GLY A C 1
ATOM 737 O O . GLY A 1 94 ? 3.412 0.287 1.745 1.00 78.75 94 GLY A O 1
ATOM 738 N N . VAL A 1 95 ? 3.540 1.798 0.091 1.00 78.31 95 VAL A N 1
ATOM 739 C CA . VAL A 1 95 ? 2.580 2.747 0.682 1.00 78.31 95 VAL A CA 1
ATOM 740 C C . VAL A 1 95 ? 1.191 2.121 0.825 1.00 78.31 95 VAL A C 1
ATOM 742 O O . VAL A 1 95 ? 0.567 2.233 1.882 1.00 78.31 95 VAL A O 1
ATOM 745 N N . ALA A 1 96 ? 0.712 1.422 -0.205 1.00 74.12 96 ALA A N 1
ATOM 746 C CA . ALA A 1 96 ? -0.585 0.751 -0.167 1.00 74.12 96 ALA A CA 1
ATOM 747 C C . ALA A 1 96 ? -0.617 -0.360 0.898 1.00 74.12 96 ALA A C 1
ATOM 749 O O . ALA A 1 96 ? -1.603 -0.513 1.620 1.00 74.12 96 ALA A O 1
ATOM 750 N N . THR A 1 97 ? 0.492 -1.084 1.047 1.00 73.69 97 THR A N 1
ATOM 751 C CA . THR A 1 97 ? 0.673 -2.123 2.067 1.00 73.69 97 THR A CA 1
ATOM 752 C C . THR A 1 97 ? 0.666 -1.528 3.474 1.00 73.69 97 THR A C 1
ATOM 754 O O . THR A 1 97 ? -0.042 -2.028 4.348 1.00 73.69 97 THR A O 1
ATOM 757 N N . LEU A 1 98 ? 1.376 -0.418 3.694 1.00 73.69 98 LEU A N 1
ATOM 758 C CA . LEU A 1 98 ? 1.362 0.295 4.975 1.00 73.69 98 LEU A CA 1
ATOM 759 C C . LEU A 1 98 ? -0.050 0.756 5.347 1.00 73.69 98 LEU A C 1
ATOM 761 O O . LEU A 1 98 ? -0.480 0.561 6.482 1.00 73.69 98 LEU A O 1
ATOM 765 N N . GLY A 1 99 ? -0.797 1.309 4.387 1.00 68.75 99 GLY A N 1
ATOM 766 C CA . GLY A 1 99 ? -2.200 1.670 4.593 1.00 68.75 99 GLY A CA 1
ATOM 767 C C . GLY A 1 99 ? -3.052 0.466 5.001 1.00 68.75 99 GLY A C 1
ATOM 768 O O . GLY A 1 99 ? -3.816 0.553 5.964 1.00 68.75 99 GLY A O 1
ATOM 769 N N . ARG A 1 100 ? -2.876 -0.674 4.321 1.00 65.19 100 ARG A N 1
ATOM 770 C CA . ARG A 1 100 ? -3.614 -1.912 4.600 1.00 65.19 100 ARG A CA 1
ATOM 771 C C . ARG A 1 100 ? -3.406 -2.419 6.027 1.00 65.19 100 ARG A C 1
ATOM 773 O O . ARG A 1 100 ? -4.377 -2.839 6.638 1.00 65.19 100 ARG A O 1
ATOM 780 N N . PHE A 1 101 ? -2.195 -2.331 6.574 1.00 65.69 101 PHE A N 1
ATOM 781 C CA . PHE A 1 101 ? -1.931 -2.757 7.954 1.00 65.69 101 PHE A CA 1
ATOM 782 C C . PHE A 1 101 ? -2.318 -1.703 8.999 1.00 65.69 101 PHE A C 1
ATOM 784 O O . PHE A 1 101 ? -2.761 -2.036 10.097 1.00 65.69 101 PHE A O 1
ATOM 791 N N . TYR A 1 102 ? -2.180 -0.416 8.682 1.00 67.81 102 TYR A N 1
ATOM 792 C CA . TYR A 1 102 ? -2.334 0.646 9.674 1.00 67.81 102 TYR A CA 1
ATOM 793 C C . TYR A 1 102 ? -3.790 0.912 10.080 1.00 67.81 102 TYR A C 1
ATOM 795 O O . TYR A 1 102 ? -4.083 1.096 11.266 1.00 67.81 102 TYR A O 1
ATOM 803 N N . PHE A 1 103 ? -4.715 0.950 9.115 1.00 64.38 103 PHE A N 1
ATOM 804 C CA . PHE A 1 103 ? -6.116 1.295 9.391 1.00 64.38 103 P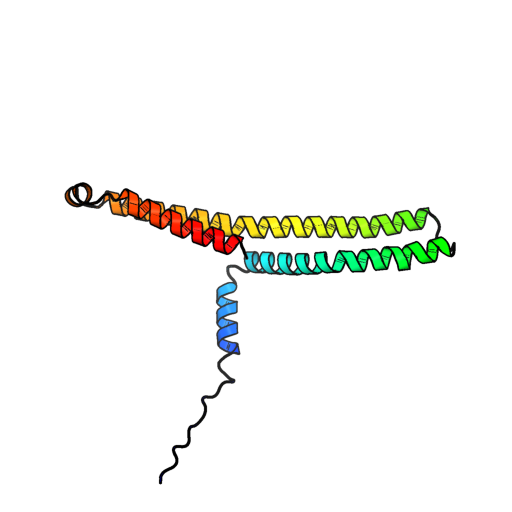HE A CA 1
ATOM 805 C C . PHE A 1 103 ? -6.854 0.240 10.235 1.00 64.38 103 PHE A C 1
ATOM 807 O O . PHE A 1 103 ? -7.472 0.639 11.228 1.00 64.38 103 PHE A O 1
ATOM 814 N N . PRO A 1 104 ? -6.770 -1.073 9.933 1.00 63.12 104 PRO A N 1
ATOM 815 C CA . PRO A 1 104 ? -7.398 -2.109 10.754 1.00 63.12 104 PRO A CA 1
ATOM 816 C C . PRO A 1 104 ? -6.798 -2.153 12.154 1.00 63.12 104 PRO A C 1
ATOM 818 O O . PRO A 1 104 ? -7.535 -2.210 13.134 1.00 63.12 104 PRO A O 1
ATOM 821 N N . HIS A 1 105 ? -5.473 -2.020 12.261 1.00 66.50 105 HIS A N 1
ATOM 822 C CA . HIS A 1 105 ? -4.790 -2.030 13.549 1.00 66.50 105 HIS A CA 1
ATOM 823 C C . HIS A 1 105 ? -5.245 -0.872 14.448 1.00 66.50 105 HIS A C 1
ATOM 825 O O . HIS A 1 105 ? -5.556 -1.075 15.622 1.00 66.50 105 HIS A O 1
ATOM 831 N N . ARG A 1 106 ? -5.369 0.346 13.901 1.00 69.12 106 ARG A N 1
ATOM 832 C CA . ARG A 1 106 ? -5.904 1.489 14.659 1.00 69.12 106 ARG A CA 1
ATOM 833 C C . ARG A 1 106 ? -7.375 1.328 15.035 1.00 69.12 106 ARG A C 1
ATOM 835 O O . ARG A 1 106 ? -7.756 1.721 16.141 1.00 69.12 106 ARG A O 1
ATOM 842 N N . ALA A 1 107 ? -8.195 0.781 14.141 1.00 64.81 107 ALA A N 1
ATOM 843 C CA . ALA A 1 107 ? -9.603 0.523 14.421 1.00 64.81 107 ALA A CA 1
ATOM 844 C C . ALA A 1 107 ? -9.762 -0.522 15.539 1.00 64.81 107 ALA A C 1
ATOM 846 O O . ALA A 1 107 ? -10.487 -0.277 16.503 1.00 64.81 107 ALA A O 1
ATOM 847 N N . ALA A 1 108 ? -9.012 -1.624 15.470 1.00 65.19 108 ALA A N 1
ATOM 848 C CA . ALA A 1 108 ? -9.001 -2.673 16.484 1.00 65.19 108 ALA A CA 1
ATOM 849 C C . ALA A 1 108 ? -8.502 -2.153 17.839 1.00 65.19 108 ALA A C 1
ATOM 851 O O . ALA A 1 108 ? -9.160 -2.357 18.857 1.00 65.19 108 ALA A O 1
ATOM 852 N N . ALA A 1 109 ? -7.402 -1.393 17.859 1.00 72.94 109 ALA A N 1
ATOM 853 C CA . ALA A 1 109 ? -6.887 -0.781 19.084 1.00 72.94 109 ALA A CA 1
ATOM 854 C C . ALA A 1 109 ? -7.913 0.158 19.745 1.00 72.94 109 ALA A C 1
ATOM 856 O O . ALA A 1 109 ? -8.058 0.162 20.970 1.00 72.94 109 ALA A O 1
ATOM 857 N N . SER A 1 110 ? -8.657 0.922 18.941 1.00 73.19 110 SER A N 1
ATOM 858 C CA . SER A 1 110 ? -9.715 1.809 19.437 1.00 73.19 110 SER A CA 1
ATOM 859 C C . SER A 1 110 ? -10.902 1.016 19.991 1.00 73.19 110 SER A C 1
ATOM 861 O O . SER A 1 110 ? -11.364 1.310 21.090 1.00 73.19 110 SER A O 1
ATOM 863 N N . ALA A 1 111 ? -11.338 -0.038 19.296 1.00 69.00 111 ALA A N 1
ATOM 864 C CA . ALA A 1 111 ? -12.407 -0.915 19.770 1.00 69.00 111 ALA A CA 1
ATOM 865 C C . ALA A 1 111 ? -12.036 -1.611 21.092 1.00 69.00 111 ALA A C 1
ATOM 867 O O . ALA A 1 111 ? -12.822 -1.610 22.039 1.00 69.00 111 ALA A O 1
ATOM 868 N N . ILE A 1 112 ? -10.812 -2.140 21.200 1.00 74.75 112 ILE A N 1
ATOM 869 C CA . ILE A 1 112 ? -10.296 -2.758 22.431 1.00 74.75 112 ILE A CA 1
ATOM 870 C C . ILE A 1 112 ? -10.293 -1.750 23.582 1.00 74.75 112 ILE A C 1
ATOM 872 O O . ILE A 1 112 ? -10.709 -2.081 24.695 1.00 74.75 112 ILE A O 1
ATOM 876 N N . ARG A 1 113 ? -9.831 -0.520 23.332 1.00 79.31 113 ARG A N 1
ATOM 877 C CA . ARG A 1 113 ? -9.826 0.549 24.337 1.00 79.31 113 ARG A CA 1
ATOM 878 C C . ARG A 1 113 ? -11.236 0.821 24.858 1.00 79.31 113 ARG A C 1
ATOM 880 O O . ARG A 1 113 ? -11.415 0.914 26.071 1.00 79.31 113 ARG A O 1
ATOM 887 N N . ASP A 1 114 ? -12.218 0.908 23.973 1.00 79.50 114 ASP A N 1
ATOM 888 C CA . ASP A 1 114 ? -13.594 1.227 24.352 1.00 79.50 114 ASP A CA 1
ATOM 889 C C . ASP A 1 114 ? -14.243 0.071 25.134 1.00 79.50 114 ASP A C 1
ATOM 891 O O . ASP A 1 114 ? -14.900 0.309 26.151 1.00 79.50 114 ASP A O 1
ATOM 895 N N . VAL A 1 115 ? -13.980 -1.184 24.743 1.00 76.06 115 VAL A N 1
ATOM 896 C CA . VAL A 1 115 ? -14.401 -2.376 25.505 1.00 76.06 115 VAL A CA 1
ATOM 897 C C . VAL A 1 115 ? -13.778 -2.375 26.899 1.00 76.06 115 VAL A C 1
ATOM 899 O O . VAL A 1 115 ? -14.485 -2.594 27.883 1.00 76.06 115 VAL A O 1
ATOM 902 N N . ARG A 1 116 ? -12.472 -2.089 27.014 1.00 80.88 116 ARG A N 1
ATOM 903 C CA . ARG A 1 116 ? -11.800 -1.979 28.320 1.00 80.88 116 ARG A CA 1
ATOM 904 C C . ARG A 1 116 ? -12.455 -0.906 29.181 1.00 80.88 116 ARG A C 1
ATOM 906 O O . ARG A 1 116 ? -12.748 -1.178 30.340 1.00 80.88 116 ARG A O 1
ATOM 913 N N . TYR A 1 117 ? -12.726 0.270 28.621 1.00 85.69 117 TYR A N 1
ATOM 914 C CA . TYR A 1 117 ? -13.371 1.363 29.349 1.00 85.69 117 TYR A CA 1
ATOM 915 C C . TYR A 1 117 ? -14.760 0.983 29.868 1.00 85.69 117 TYR A C 1
ATOM 917 O O . TYR A 1 117 ? -15.040 1.156 31.056 1.00 85.69 117 TYR A O 1
ATOM 925 N N . GLN A 1 118 ? -15.616 0.423 29.010 1.00 81.62 118 GLN A N 1
ATOM 926 C CA . GLN A 1 118 ? -16.963 0.008 29.406 1.00 81.62 118 GLN A CA 1
ATOM 927 C C . GLN A 1 118 ? -16.917 -1.084 30.473 1.00 81.62 118 GLN A C 1
ATOM 929 O O . GLN A 1 118 ? -17.599 -0.980 31.493 1.00 81.62 118 GLN A O 1
ATOM 934 N N . LEU A 1 119 ? -16.057 -2.084 30.288 1.00 80.25 119 LEU A N 1
ATOM 935 C CA . LEU A 1 119 ? -15.914 -3.194 31.218 1.00 80.25 119 LEU A CA 1
ATOM 936 C C . LEU A 1 119 ? -15.412 -2.726 32.586 1.00 80.25 119 LEU A C 1
ATOM 938 O O . LEU A 1 119 ? -16.028 -3.055 33.594 1.00 80.25 119 LEU A O 1
ATOM 942 N N . PHE A 1 120 ? -14.367 -1.895 32.635 1.00 80.44 120 PHE A N 1
ATOM 943 C CA . PHE A 1 120 ? -13.889 -1.314 33.893 1.00 80.44 120 PHE A CA 1
ATOM 944 C C . PHE A 1 120 ? -14.972 -0.484 34.585 1.00 80.44 120 PHE A C 1
ATOM 946 O O . PHE A 1 120 ? -15.194 -0.659 35.782 1.00 80.44 120 PHE A O 1
ATOM 953 N N . SER A 1 121 ? -15.690 0.360 33.839 1.00 84.81 121 SER A N 1
ATOM 954 C CA . SER A 1 121 ? -16.762 1.184 34.408 1.00 84.81 121 SER A CA 1
ATOM 955 C C . SER A 1 121 ? -17.917 0.348 34.977 1.00 84.81 121 SER A C 1
ATOM 957 O O . SER A 1 121 ? -18.484 0.692 36.014 1.00 84.81 121 SER A O 1
ATOM 959 N N . HIS A 1 122 ? -18.245 -0.776 34.334 1.00 82.50 122 HIS A N 1
ATOM 960 C CA . HIS A 1 122 ? -19.293 -1.683 34.787 1.00 82.50 122 HIS A CA 1
ATOM 961 C C . HIS A 1 122 ? -18.853 -2.474 36.024 1.00 82.50 122 HIS A C 1
ATOM 963 O O . HIS A 1 122 ? -19.617 -2.594 36.980 1.00 82.50 122 HIS A O 1
ATOM 969 N N . LEU A 1 123 ? -17.601 -2.943 36.048 1.00 77.62 123 LEU A N 1
ATOM 970 C CA . LEU A 1 123 ? -17.024 -3.640 37.199 1.00 77.62 123 LEU A CA 1
ATOM 971 C C . LEU A 1 123 ? -16.943 -2.745 38.435 1.00 77.62 123 LEU A C 1
ATOM 973 O O . LEU A 1 123 ? -17.319 -3.175 39.521 1.00 77.62 123 LEU A O 1
ATOM 977 N N . GLN A 1 124 ? -16.540 -1.484 38.271 1.00 81.69 124 GLN A N 1
ATOM 978 C CA . GLN A 1 124 ? -16.478 -0.522 39.376 1.00 81.69 124 GLN A CA 1
ATOM 979 C C . GLN A 1 124 ? -17.850 -0.205 39.989 1.00 81.69 124 GLN A C 1
ATOM 981 O O . GLN A 1 124 ? -17.920 0.209 41.142 1.00 81.69 124 GLN A O 1
ATOM 986 N N . ARG A 1 125 ? -18.942 -0.393 39.239 1.00 82.69 125 ARG A N 1
ATOM 987 C CA . ARG A 1 125 ? -20.319 -0.170 39.711 1.00 82.69 125 ARG A CA 1
ATOM 988 C C . ARG A 1 125 ? -20.966 -1.409 40.328 1.00 82.69 125 ARG A C 1
ATOM 990 O O . ARG A 1 125 ? -22.086 -1.323 40.828 1.00 82.69 125 ARG A O 1
ATOM 997 N N . LEU A 1 126 ? -20.298 -2.556 40.277 1.00 78.81 126 LEU A N 1
ATOM 998 C CA . LEU A 1 126 ? -20.837 -3.808 40.779 1.00 78.81 126 LEU A CA 1
ATOM 999 C C . LEU A 1 126 ? -20.649 -3.934 42.296 1.00 78.81 126 LEU A C 1
ATOM 1001 O O . LEU A 1 126 ? -19.640 -3.509 42.854 1.00 78.81 126 LEU A O 1
ATOM 1005 N N . SER A 1 127 ? -21.616 -4.555 42.969 1.00 75.44 127 SER A N 1
ATOM 1006 C CA . SER A 1 127 ? -21.604 -4.686 44.427 1.00 75.44 127 SER A CA 1
ATOM 1007 C C . SER A 1 127 ? -20.462 -5.577 44.938 1.00 75.44 127 SER A C 1
ATOM 1009 O O . SER A 1 127 ? -19.966 -6.476 44.246 1.00 75.44 127 SER A O 1
ATOM 1011 N N . LEU A 1 128 ? -20.065 -5.351 46.196 1.00 67.25 128 LEU A N 1
ATOM 1012 C CA . LEU A 1 128 ? -18.990 -6.087 46.871 1.00 67.25 128 LEU A CA 1
ATOM 1013 C C . LEU A 1 128 ? -19.254 -7.608 46.902 1.00 67.25 128 LEU A C 1
ATOM 1015 O O . LEU A 1 128 ? -18.324 -8.389 46.743 1.00 67.25 128 LEU A O 1
ATOM 1019 N N . GLY A 1 129 ? -20.523 -8.027 47.003 1.00 68.81 129 GLY A N 1
ATOM 1020 C CA . GLY A 1 129 ? -20.921 -9.442 47.014 1.00 68.81 129 GLY A CA 1
ATOM 1021 C C . GLY A 1 129 ? -20.720 -10.176 45.682 1.00 68.81 129 GLY A C 1
ATOM 1022 O O . GLY A 1 129 ? -20.472 -11.381 45.682 1.00 68.81 129 GLY A O 1
ATOM 1023 N N . PHE A 1 130 ? -20.753 -9.472 44.543 1.00 65.12 130 PHE A N 1
ATOM 1024 C CA . PHE A 1 130 ? -20.407 -10.080 43.252 1.00 65.12 130 PHE A CA 1
ATOM 1025 C C . PHE A 1 130 ? -18.900 -10.345 43.142 1.00 65.12 130 PHE A C 1
ATOM 1027 O O . PHE A 1 130 ? -18.487 -11.373 42.605 1.00 65.12 130 PHE A O 1
ATOM 1034 N N . HIS A 1 131 ? -18.076 -9.449 43.693 1.00 64.50 131 HIS A N 1
ATOM 1035 C CA . HIS A 1 131 ? -16.617 -9.572 43.682 1.00 64.50 131 HIS A CA 1
ATOM 1036 C C . HIS A 1 131 ? -16.111 -10.748 44.532 1.00 64.50 131 HIS A C 1
ATOM 1038 O O . HIS A 1 131 ? -15.029 -11.265 44.273 1.00 64.50 131 HIS A O 1
ATOM 1044 N N . THR A 1 132 ? -16.893 -11.206 45.514 1.00 63.81 132 THR A N 1
ATOM 1045 C CA . THR A 1 132 ? -16.528 -12.339 46.381 1.00 63.81 132 THR A CA 1
ATOM 1046 C C . THR A 1 132 ? -16.868 -13.710 45.776 1.00 63.81 132 THR A C 1
ATOM 1048 O O . THR A 1 132 ? -16.288 -14.706 46.193 1.00 63.81 132 THR A O 1
ATOM 1051 N N . GLN A 1 133 ? -17.785 -13.793 44.798 1.00 60.19 133 GLN A N 1
ATOM 1052 C CA . GLN A 1 133 ? -18.295 -15.074 44.267 1.00 60.19 133 GLN A CA 1
ATOM 1053 C C . GLN A 1 133 ? -17.783 -15.461 42.871 1.00 60.19 133 GLN A C 1
ATOM 1055 O O . GLN A 1 133 ? -17.907 -16.625 42.488 1.00 60.19 133 GLN A O 1
ATOM 1060 N N . ARG A 1 134 ? -17.236 -14.532 42.072 1.00 56.69 134 ARG A N 1
ATOM 1061 C CA . ARG A 1 134 ? -16.776 -14.835 40.704 1.00 56.69 134 ARG A CA 1
ATOM 1062 C C . ARG A 1 134 ? -15.413 -14.213 40.410 1.00 56.69 134 ARG A C 1
ATOM 1064 O O . ARG A 1 134 ? -15.213 -13.021 40.598 1.00 56.69 134 ARG A O 1
ATOM 1071 N N . ALA A 1 135 ? -14.487 -15.022 39.887 1.00 60.12 135 ALA A N 1
ATOM 1072 C CA . ALA A 1 135 ? -13.185 -14.574 39.394 1.00 60.12 135 ALA A CA 1
ATOM 1073 C C . ALA A 1 135 ? -13.351 -13.795 38.074 1.00 60.12 135 ALA A C 1
ATOM 1075 O O . ALA A 1 135 ? -13.198 -14.330 36.974 1.00 60.12 135 ALA A O 1
ATOM 1076 N N . THR A 1 136 ? -13.702 -12.516 38.175 1.00 60.19 136 THR A N 1
ATOM 1077 C CA . THR A 1 136 ? -14.084 -11.664 37.038 1.00 60.19 136 THR A CA 1
ATOM 1078 C C . THR A 1 136 ? -12.958 -11.434 36.018 1.00 60.19 136 THR A C 1
ATOM 1080 O O . THR A 1 136 ? -13.226 -11.124 34.857 1.00 60.19 136 THR A O 1
ATOM 1083 N N . GLY A 1 137 ? -11.696 -11.676 36.400 1.00 63.00 137 GLY A N 1
ATOM 1084 C CA . GLY A 1 137 ? -10.533 -11.554 35.511 1.00 63.00 137 GLY A CA 1
ATOM 1085 C C . GLY A 1 137 ? -10.557 -12.502 34.305 1.00 63.00 137 GLY A C 1
ATOM 1086 O O . GLY A 1 137 ? -10.081 -12.141 33.230 1.00 63.00 137 GLY A O 1
ATOM 1087 N N . GLY A 1 138 ? -11.179 -13.680 34.440 1.00 67.06 138 GLY A N 1
ATOM 1088 C CA . GLY A 1 138 ? -11.232 -14.676 33.366 1.00 67.06 138 GLY A CA 1
ATOM 1089 C C . GLY A 1 138 ? -12.159 -14.303 32.206 1.00 67.06 138 GLY A C 1
ATOM 1090 O O . GLY A 1 138 ? -11.925 -14.739 31.082 1.00 67.06 138 GLY A O 1
ATOM 1091 N N . ILE A 1 139 ? -13.195 -13.495 32.454 1.00 65.19 139 ILE A N 1
ATOM 1092 C CA . ILE A 1 139 ? -14.134 -13.043 31.413 1.00 65.19 139 ILE A CA 1
ATOM 1093 C C . ILE A 1 139 ? -13.485 -11.935 30.582 1.00 65.19 139 ILE A C 1
ATOM 1095 O O . ILE A 1 139 ? -13.520 -11.983 29.355 1.00 65.19 139 ILE A O 1
ATOM 1099 N N . VAL A 1 140 ? -12.816 -10.989 31.248 1.00 62.50 140 VAL A N 1
ATOM 1100 C CA . VAL A 1 140 ? -12.067 -9.908 30.592 1.00 62.50 140 VAL A CA 1
ATOM 1101 C C . VAL A 1 140 ? -10.985 -10.482 29.682 1.00 62.50 140 VAL A C 1
ATOM 1103 O O . VAL A 1 140 ? -10.903 -10.107 28.517 1.00 62.50 140 VAL A O 1
ATOM 1106 N N . ALA A 1 141 ? -10.188 -11.425 30.190 1.00 67.31 141 ALA A N 1
ATOM 1107 C CA . ALA A 1 141 ? -9.125 -12.057 29.415 1.00 67.31 141 ALA A CA 1
ATOM 1108 C C . ALA A 1 141 ? -9.662 -12.770 28.163 1.00 67.31 141 ALA A C 1
ATOM 1110 O O . ALA A 1 141 ? -9.044 -12.691 27.105 1.00 67.31 141 ALA A O 1
ATOM 1111 N N . ARG A 1 142 ? -10.835 -13.407 28.264 1.00 77.75 142 ARG A N 1
ATOM 1112 C CA . ARG A 1 142 ? -11.471 -14.124 27.151 1.00 77.75 142 ARG A CA 1
ATOM 1113 C C . ARG A 1 142 ? -11.981 -13.176 26.069 1.00 77.75 142 ARG A C 1
ATOM 1115 O O . ARG A 1 142 ? -11.649 -13.357 24.911 1.00 77.75 142 ARG A O 1
ATOM 1122 N N . 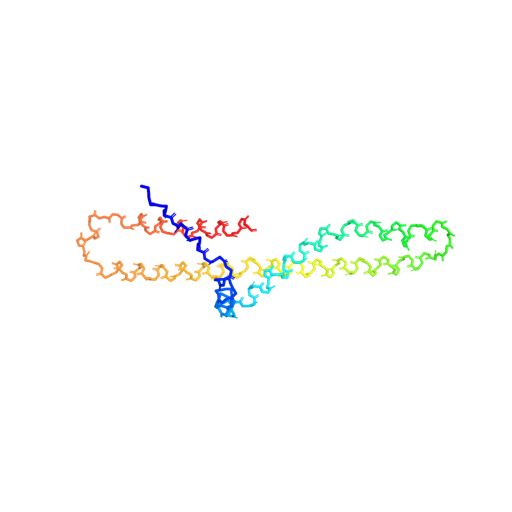VAL A 1 143 ? -12.670 -12.103 26.457 1.00 68.50 143 VAL A N 1
ATOM 1123 C CA . VAL A 1 143 ? -13.133 -11.075 25.508 1.00 68.50 143 VAL A CA 1
ATOM 1124 C C . VAL A 1 143 ? -11.952 -10.395 24.809 1.00 68.50 143 VAL A C 1
ATOM 1126 O O . VAL A 1 143 ? -12.005 -10.147 23.609 1.00 68.50 143 VAL A O 1
ATOM 1129 N N . MET A 1 144 ? -10.864 -10.116 25.535 1.00 67.62 144 MET A N 1
ATOM 1130 C CA . MET A 1 144 ? -9.649 -9.558 24.929 1.00 67.62 144 MET A CA 1
ATOM 1131 C C . MET A 1 144 ? -9.009 -10.542 23.941 1.00 67.62 144 MET A C 1
ATOM 1133 O O . MET A 1 144 ? -8.606 -10.125 22.857 1.00 67.62 144 MET A O 1
ATOM 1137 N N . ALA A 1 145 ? -8.953 -11.831 24.290 1.00 75.44 145 ALA A N 1
ATOM 1138 C CA . ALA A 1 145 ? -8.438 -12.875 23.409 1.00 75.44 145 ALA A CA 1
ATOM 1139 C C . ALA A 1 145 ? -9.294 -13.033 22.142 1.00 75.44 145 ALA A C 1
ATOM 1141 O O . ALA A 1 145 ? -8.740 -13.101 21.049 1.00 75.44 145 ALA A O 1
ATOM 1142 N N . ASP A 1 146 ? -10.623 -13.004 22.263 1.00 77.81 146 ASP A N 1
ATOM 1143 C CA . ASP A 1 146 ? -11.543 -13.149 21.130 1.00 77.81 146 ASP A CA 1
ATOM 1144 C C . ASP A 1 146 ? -11.456 -11.956 20.164 1.00 77.81 146 ASP A C 1
ATOM 1146 O O . ASP A 1 146 ? -11.425 -12.135 18.945 1.00 77.81 146 ASP A O 1
ATOM 1150 N N . VAL A 1 147 ? -11.345 -10.726 20.684 1.00 65.75 147 VAL A N 1
ATOM 1151 C CA . VAL A 1 147 ? -11.156 -9.525 19.847 1.00 65.75 147 VAL A CA 1
ATOM 1152 C C . VAL A 1 147 ? -9.803 -9.557 19.135 1.00 65.75 147 VAL A C 1
ATOM 1154 O O . VAL A 1 147 ? -9.707 -9.193 17.962 1.00 65.75 147 VAL A O 1
ATOM 1157 N N . GLN A 1 148 ? -8.757 -10.024 19.816 1.00 68.31 148 GLN A N 1
ATOM 1158 C CA . GLN A 1 148 ? -7.432 -10.148 19.219 1.00 68.31 148 GLN A CA 1
ATOM 1159 C C . GLN A 1 148 ? -7.378 -11.264 18.163 1.00 68.31 148 GLN A C 1
ATOM 1161 O O . GLN A 1 148 ? -6.751 -11.083 17.120 1.00 68.31 148 GLN A O 1
ATOM 1166 N N . ALA A 1 149 ? -8.095 -12.369 18.376 1.00 72.62 149 ALA A N 1
ATOM 1167 C CA . ALA A 1 149 ? -8.266 -13.426 17.382 1.00 72.62 149 ALA A CA 1
ATOM 1168 C C . ALA A 1 149 ? -9.038 -12.930 16.146 1.00 72.62 149 ALA A C 1
ATOM 1170 O O . ALA A 1 149 ? -8.640 -13.215 15.016 1.00 72.62 149 ALA A O 1
ATOM 1171 N N . ALA A 1 150 ? -10.092 -12.127 16.335 1.00 65.19 150 ALA A N 1
ATOM 1172 C CA . ALA A 1 150 ? -10.818 -11.505 15.228 1.00 65.19 150 ALA A CA 1
ATOM 1173 C C . ALA A 1 150 ? -9.914 -10.566 14.411 1.00 65.19 150 ALA A C 1
ATOM 1175 O O . ALA A 1 150 ? -9.956 -10.592 13.183 1.00 65.19 150 ALA A O 1
ATOM 1176 N N . GLN A 1 151 ? -9.053 -9.786 15.074 1.00 64.62 151 GLN A N 1
ATOM 1177 C CA . GLN A 1 151 ? -8.067 -8.941 14.397 1.00 64.62 151 GLN A CA 1
ATOM 1178 C C . GLN A 1 151 ? -7.082 -9.771 13.557 1.00 64.62 151 GLN A C 1
ATOM 1180 O O . GLN A 1 151 ? -6.865 -9.458 12.389 1.00 64.62 151 GLN A O 1
ATOM 1185 N N . GLN A 1 152 ? -6.538 -10.857 14.114 1.00 67.81 152 G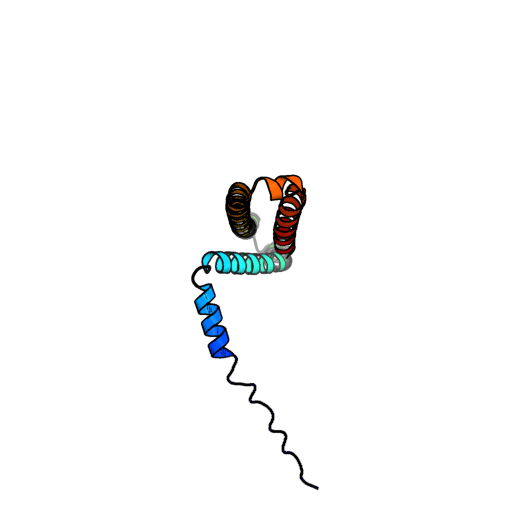LN A N 1
ATOM 1186 C CA . GLN A 1 152 ? -5.618 -11.745 13.392 1.00 67.81 152 GLN A CA 1
ATOM 1187 C C . GLN A 1 152 ? -6.268 -12.405 12.171 1.00 67.81 152 GLN A C 1
ATOM 1189 O O . GLN A 1 152 ? -5.614 -12.569 11.144 1.00 67.81 152 GLN A O 1
ATOM 1194 N N . ALA A 1 153 ? -7.556 -12.748 12.253 1.00 67.12 153 ALA A N 1
ATOM 1195 C CA . ALA A 1 153 ? -8.288 -13.307 11.121 1.00 67.12 153 ALA A CA 1
ATOM 1196 C C . ALA A 1 153 ? -8.414 -12.310 9.954 1.00 67.12 153 ALA A C 1
ATOM 1198 O O . ALA A 1 153 ? -8.315 -12.713 8.797 1.00 67.12 153 ALA A O 1
ATOM 1199 N N . PHE A 1 154 ? -8.585 -11.014 10.243 1.00 60.28 154 PHE A N 1
ATOM 1200 C CA 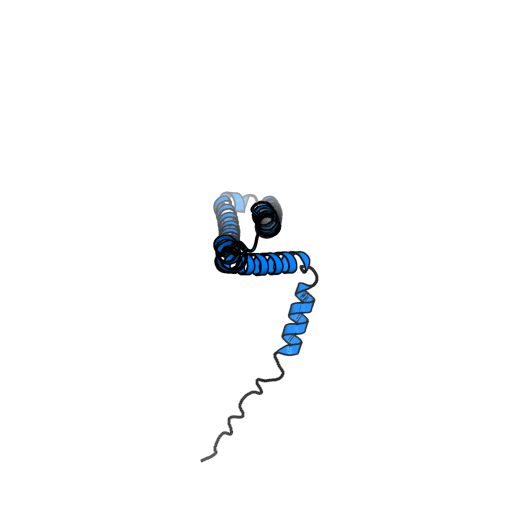. PHE A 1 154 ? -8.594 -9.967 9.215 1.00 60.28 154 PHE A CA 1
ATOM 1201 C C . PHE A 1 154 ? -7.213 -9.713 8.606 1.00 60.28 154 PHE A C 1
ATOM 1203 O O . PHE A 1 154 ? -7.132 -9.421 7.417 1.00 60.28 154 PHE A O 1
ATOM 1210 N N . ASP A 1 155 ? -6.140 -9.855 9.386 1.00 60.91 155 ASP A N 1
ATOM 1211 C CA . ASP A 1 155 ? -4.766 -9.697 8.892 1.00 60.91 155 ASP A CA 1
ATOM 1212 C C . ASP A 1 155 ? -4.328 -10.857 7.967 1.00 60.91 155 ASP A C 1
ATOM 1214 O O . ASP A 1 155 ? -3.377 -10.715 7.197 1.00 60.91 155 ASP A O 1
ATOM 1218 N N . MET A 1 156 ? -5.018 -12.003 8.025 1.00 58.16 156 MET A N 1
ATOM 1219 C CA . MET A 1 156 ? -4.686 -13.219 7.271 1.00 58.16 156 MET A CA 1
ATOM 1220 C C . MET A 1 156 ? -5.280 -13.259 5.844 1.00 58.16 156 MET A C 1
ATOM 1222 O O . MET A 1 156 ? -4.893 -14.123 5.054 1.00 58.16 156 MET A O 1
ATOM 1226 N N . ILE A 1 157 ? -6.190 -12.336 5.498 1.00 46.91 157 ILE A N 1
ATOM 1227 C CA . ILE A 1 157 ? -6.885 -12.232 4.193 1.00 46.91 157 ILE A CA 1
ATOM 1228 C C . ILE A 1 157 ? -6.377 -10.998 3.443 1.00 46.91 157 ILE A C 1
ATOM 1230 O O . ILE A 1 157 ? -5.938 -11.100 2.267 1.00 46.91 157 ILE A O 1
#

Secondary structure (DSSP, 8-state):
-----------SSSSHHHHHHHHHHHGGGHHHHHHHHHHHHHHHHHHHHHHHHHHHIIIIIIHHHHTT-S-HHHHHHHHHHHHHHHHHHHHHHHHHHHHHHHHHHHHHHHHHHHHHHHHHHHHHTS-HHHHHH--THHHHHHHHHHHHHHHHHHHT-

Mean predicted aligned error: 14.88 Å

Sequence (157 aa):
MRAAKHTAPDRESLSLKHLWRFMAFSLPYWRSLAGGAVSGVARIAMGLFMPWYVKYVIDDIGKPFVDGQITTSEVWSRWGVVTGLLGGLMVVHGVATLGRFYFPHRAAASAIRDVRYQLFSHLQRLSLGFHTQRATGGIVARVMADVQAAQQAFDMI

Foldseek 3Di:
DDDDPPDDDDPPPPPPVVVVVVVVVCVVVVVLVVLVVLLVVLVVCVVVLVVVVVCCCCPVPVVCVVVVNDDPVVSVVVVVVSVVVVVVSVVSNVVSVCSLPPPLVVVLVVVLVVVVVVVVVVVVPDDPVVVVPDPVVVVNVVVSVVSVVVSVVSVVD